Protein AF-A0AAU9WHM9-F1 (afdb_monomer_lite)

InterPro domains:
  IPR001828 Receptor, ligand binding region [PF01094] (44-103)
  IPR002455 GPCR family 3, GABA-B receptor [PTHR10519] (18-103)
  IPR028082 Periplasmic binding protein-like I [SSF53822] (23-103)

Organism: NCBI:txid46732

Structure (mmCIF, N/CA/C/O backbone):
data_AF-A0AAU9WHM9-F1
#
_entry.id   AF-A0AAU9WHM9-F1
#
loop_
_atom_site.group_PDB
_atom_site.id
_atom_site.type_symbol
_atom_site.label_atom_id
_atom_site.label_alt_id
_atom_site.label_comp_id
_atom_site.label_asym_id
_atom_site.label_entity_id
_atom_site.label_seq_id
_atom_site.pdbx_PDB_ins_code
_atom_site.Cartn_x
_atom_site.Cartn_y
_atom_site.Cartn_z
_atom_site.occupancy
_atom_site.B_iso_or_equiv
_atom_site.auth_seq_id
_atom_site.auth_comp_id
_atom_site.auth_asym_id
_atom_site.auth_atom_id
_atom_site.pdbx_PDB_model_num
ATOM 1 N N . MET A 1 1 ? -35.685 -3.435 37.838 1.00 61.53 1 MET A N 1
ATOM 2 C CA . MET A 1 1 ? -35.536 -2.252 36.955 1.00 61.53 1 MET A CA 1
ATOM 3 C C . MET A 1 1 ? -34.071 -1.845 36.782 1.00 61.53 1 MET A C 1
ATOM 5 O O . MET A 1 1 ? -33.644 -1.691 35.648 1.00 61.53 1 MET A O 1
ATOM 9 N N . GLU A 1 2 ? -33.280 -1.790 37.860 1.00 81.69 2 GLU A N 1
ATOM 10 C CA . GLU A 1 2 ? -31.811 -1.582 37.863 1.00 81.69 2 GLU A CA 1
ATOM 11 C C . GLU A 1 2 ? -31.028 -2.383 36.801 1.00 81.69 2 GLU A C 1
ATOM 13 O O . GLU A 1 2 ? -30.182 -1.841 36.092 1.00 81.69 2 GLU A O 1
ATOM 18 N N . LEU A 1 3 ? -31.323 -3.681 36.662 1.00 75.12 3 LEU A N 1
ATOM 19 C CA . LEU A 1 3 ? -30.594 -4.562 35.745 1.00 75.12 3 LEU A CA 1
ATOM 20 C C . LEU A 1 3 ? -30.873 -4.235 34.268 1.00 75.12 3 LEU A C 1
ATOM 22 O O . LEU A 1 3 ? -29.962 -4.257 33.447 1.00 75.12 3 LEU A O 1
ATOM 26 N N . VAL A 1 4 ? -32.116 -3.869 33.942 1.00 81.31 4 VAL A N 1
ATOM 27 C CA . VAL A 1 4 ? -32.532 -3.500 32.577 1.00 81.31 4 VAL A CA 1
ATOM 28 C C . VAL A 1 4 ? -31.883 -2.181 32.170 1.00 81.31 4 VAL A C 1
ATOM 30 O O . VAL A 1 4 ? -31.386 -2.059 31.054 1.00 81.31 4 VAL A O 1
ATOM 33 N N . LEU A 1 5 ? -31.812 -1.224 33.099 1.00 75.56 5 LEU A N 1
ATOM 34 C CA . LEU A 1 5 ? -31.160 0.060 32.868 1.00 75.56 5 LEU A CA 1
ATOM 35 C C . LEU A 1 5 ? -29.649 -0.113 32.645 1.00 75.56 5 LEU A C 1
ATOM 37 O O . LEU A 1 5 ? -29.109 0.455 31.702 1.00 75.56 5 LEU A O 1
ATOM 41 N N . LYS A 1 6 ? -28.977 -0.971 33.428 1.00 75.44 6 LYS A N 1
ATOM 42 C CA . LYS A 1 6 ? -27.555 -1.306 33.218 1.00 75.44 6 LYS A CA 1
ATOM 43 C C . LYS A 1 6 ? -27.300 -1.978 31.867 1.00 75.44 6 LYS A C 1
ATOM 45 O O . LYS A 1 6 ? -26.339 -1.620 31.188 1.00 75.44 6 LYS A O 1
ATOM 50 N N . VAL A 1 7 ? -28.154 -2.917 31.453 1.00 77.56 7 VAL A N 1
ATOM 51 C CA . VAL A 1 7 ? -28.046 -3.590 30.145 1.00 77.56 7 VAL A CA 1
ATOM 52 C C . VAL A 1 7 ? -28.254 -2.596 29.005 1.00 77.56 7 VAL A C 1
ATOM 54 O O . VAL A 1 7 ? -27.449 -2.562 28.077 1.00 77.56 7 VAL A O 1
ATOM 57 N N . LEU A 1 8 ? -29.273 -1.739 29.095 1.00 76.00 8 LEU A N 1
ATOM 58 C CA . LEU A 1 8 ? -29.573 -0.741 28.070 1.00 76.00 8 LEU A CA 1
ATOM 59 C C . LEU A 1 8 ? -28.446 0.293 27.936 1.00 76.00 8 LEU A C 1
ATOM 61 O O . LEU A 1 8 ? -28.015 0.586 26.823 1.00 76.00 8 LEU A O 1
ATOM 65 N N . VAL A 1 9 ? -27.906 0.777 29.058 1.00 74.50 9 VAL A N 1
ATOM 66 C CA . VAL A 1 9 ? -26.734 1.666 29.075 1.00 74.50 9 VAL A CA 1
ATOM 67 C C . VAL A 1 9 ? -25.523 0.968 28.448 1.00 74.50 9 VAL A C 1
ATOM 69 O O . VAL A 1 9 ? -24.844 1.558 27.614 1.00 74.50 9 VAL A O 1
ATOM 72 N N . CYS A 1 10 ? -25.274 -0.307 28.761 1.00 64.62 10 CYS A N 1
ATOM 73 C CA . CYS A 1 10 ? -24.156 -1.062 28.188 1.00 64.62 10 CYS A CA 1
ATOM 74 C C . CYS A 1 10 ? -24.291 -1.264 26.662 1.00 64.62 10 CYS A C 1
ATOM 76 O O . CYS A 1 10 ? -23.303 -1.148 25.934 1.00 64.62 10 CYS A O 1
ATOM 78 N N . VAL A 1 11 ? -25.508 -1.511 26.163 1.00 67.88 11 VAL A N 1
ATOM 79 C CA . VAL A 1 11 ? -25.805 -1.622 24.721 1.00 67.88 11 VAL A CA 1
ATOM 80 C C . VAL A 1 11 ? -25.578 -0.286 24.009 1.00 67.88 11 VAL A C 1
ATOM 82 O O . VAL A 1 11 ? -24.915 -0.247 22.972 1.00 67.88 11 VAL A O 1
ATOM 85 N N . MET A 1 12 ? -26.058 0.814 24.590 1.00 61.84 12 MET A N 1
ATOM 86 C CA . MET A 1 12 ? -25.904 2.160 24.030 1.00 61.84 12 MET A CA 1
ATOM 87 C C . MET A 1 12 ? -24.430 2.607 24.018 1.00 61.84 12 MET A C 1
ATOM 89 O O . MET A 1 12 ? -23.956 3.140 23.017 1.00 61.84 12 MET A O 1
ATOM 93 N N . VAL A 1 13 ? -23.664 2.316 25.080 1.00 61.81 13 VAL A N 1
ATOM 94 C CA . VAL A 1 13 ? -22.228 2.651 25.170 1.00 61.81 13 VAL A CA 1
ATOM 95 C C . VAL A 1 13 ? -21.396 1.873 24.141 1.00 61.81 13 VAL A C 1
ATOM 97 O O . VAL A 1 13 ? -20.519 2.458 23.503 1.00 61.81 13 VAL A O 1
ATOM 100 N N . LYS A 1 14 ? -21.693 0.585 23.904 1.00 58.75 14 LYS A N 1
ATOM 101 C CA . LYS A 1 14 ? -21.046 -0.197 22.829 1.00 58.75 14 LYS A CA 1
ATOM 102 C C . LYS A 1 14 ? -21.324 0.379 21.436 1.00 58.75 14 LYS A C 1
ATOM 104 O O . LYS A 1 14 ? -20.429 0.368 20.594 1.00 58.75 14 LYS A O 1
ATOM 109 N N . GLY A 1 15 ? -22.533 0.894 21.200 1.00 57.28 15 GLY A N 1
ATOM 110 C CA . GLY A 1 15 ? -22.918 1.504 19.924 1.00 57.28 15 GLY A CA 1
ATOM 111 C C . GLY A 1 15 ? -22.186 2.815 19.615 1.00 57.28 15 GLY A C 1
ATOM 112 O O . GLY A 1 15 ? -21.838 3.062 18.464 1.00 57.28 15 GLY A O 1
ATOM 113 N N . VAL A 1 16 ? -21.898 3.632 20.634 1.00 57.50 16 VAL A N 1
ATOM 114 C CA . VAL A 1 16 ? -21.294 4.971 20.469 1.00 57.50 16 VAL A CA 1
ATOM 115 C C . VAL A 1 16 ? -19.761 4.932 20.319 1.00 57.50 16 VAL A C 1
ATOM 117 O O . VAL A 1 16 ? -19.192 5.803 19.665 1.00 57.50 16 VAL A O 1
ATOM 120 N N . LEU A 1 17 ? -19.073 3.913 20.852 1.00 58.34 17 LEU A N 1
ATOM 121 C CA . LEU A 1 17 ? -17.604 3.784 20.768 1.00 58.34 17 LEU A CA 1
ATOM 122 C C . LEU A 1 17 ? -17.074 3.081 19.504 1.00 58.34 17 LEU A C 1
ATOM 124 O O . LEU A 1 17 ? -15.859 3.012 19.314 1.00 58.34 17 LEU A O 1
ATOM 128 N N . CYS A 1 18 ? -17.930 2.570 18.616 1.00 63.31 18 CYS A N 1
ATOM 129 C CA . CYS A 1 18 ? -17.495 1.769 17.465 1.00 63.31 18 CYS A CA 1
ATOM 130 C C . CYS A 1 18 ? -17.037 2.623 16.263 1.00 63.31 18 CYS A C 1
ATOM 132 O O . CYS A 1 18 ? -17.431 2.397 15.119 1.00 63.31 18 CYS A O 1
ATOM 134 N N . LYS A 1 19 ? -16.193 3.634 16.496 1.00 72.75 19 LYS A N 1
ATOM 135 C CA . LYS A 1 19 ? -15.511 4.335 15.403 1.00 72.75 19 LYS A CA 1
ATOM 136 C C . LYS A 1 19 ? -14.270 3.525 15.024 1.00 72.75 19 LYS A C 1
ATOM 138 O O . LYS A 1 19 ? -13.279 3.546 15.748 1.00 72.75 19 LYS A O 1
ATOM 143 N N . LYS A 1 20 ? -14.333 2.789 13.908 1.00 86.69 20 LYS A N 1
ATOM 144 C CA . LYS A 1 20 ? -13.198 1.992 13.412 1.00 86.69 20 LYS A CA 1
ATOM 145 C C . LYS A 1 20 ? -11.964 2.878 13.200 1.00 86.69 20 LYS A C 1
ATOM 147 O O . LYS A 1 20 ? -12.046 3.901 12.520 1.00 86.69 20 LYS A O 1
ATOM 152 N N . SER A 1 21 ? -10.824 2.471 13.755 1.00 93.94 21 SER A N 1
ATOM 153 C CA . SER A 1 21 ? -9.534 3.135 13.521 1.00 93.94 21 SER A CA 1
ATOM 154 C C . SER A 1 21 ? -8.998 2.787 12.128 1.00 93.94 21 SER A C 1
ATOM 156 O O . SER A 1 21 ? -9.207 1.676 11.642 1.00 93.94 21 SER A O 1
ATOM 158 N N . ILE A 1 22 ? -8.317 3.716 11.455 1.00 97.19 22 ILE A N 1
ATOM 159 C CA . ILE A 1 22 ? -7.800 3.468 10.103 1.00 97.19 22 ILE A CA 1
ATOM 160 C C . ILE A 1 22 ? -6.368 2.939 10.185 1.00 97.19 22 ILE A C 1
ATOM 162 O O . ILE A 1 22 ? -5.480 3.590 10.730 1.00 97.19 22 ILE A O 1
ATOM 166 N N . LEU A 1 23 ? -6.141 1.767 9.599 1.00 97.25 23 LEU A N 1
ATOM 167 C CA . LEU A 1 23 ? -4.823 1.169 9.432 1.00 97.25 23 LEU A CA 1
ATOM 168 C C . LEU A 1 23 ? -4.294 1.500 8.039 1.00 97.25 23 LEU A C 1
ATOM 170 O O . LEU A 1 23 ? -4.869 1.090 7.030 1.00 97.25 23 LEU A O 1
ATOM 174 N N . HIS A 1 24 ? -3.199 2.253 7.984 1.00 98.06 24 HIS A N 1
ATOM 175 C CA . HIS A 1 24 ? -2.609 2.711 6.732 1.00 98.06 24 HIS A CA 1
ATOM 176 C C . HIS A 1 24 ? -1.431 1.828 6.324 1.00 98.06 24 HIS A C 1
ATOM 178 O O . HIS A 1 24 ? -0.450 1.725 7.057 1.00 98.06 24 HIS A O 1
ATOM 184 N N . ILE A 1 25 ? -1.490 1.248 5.128 1.00 98.00 25 ILE A N 1
ATOM 185 C CA . ILE A 1 25 ? -0.373 0.524 4.506 1.00 98.00 25 ILE A CA 1
ATOM 186 C C . ILE A 1 25 ? 0.119 1.322 3.301 1.00 98.00 25 ILE A C 1
ATOM 188 O O . ILE A 1 25 ? -0.676 1.896 2.557 1.00 98.00 25 ILE A O 1
ATOM 192 N N . GLY A 1 26 ? 1.432 1.393 3.115 1.00 97.44 26 GLY A N 1
ATOM 193 C CA . GLY A 1 26 ? 2.033 1.904 1.890 1.00 97.44 26 GLY A CA 1
ATOM 194 C C . GLY A 1 26 ? 2.267 0.763 0.910 1.00 97.44 26 GLY A C 1
ATOM 195 O O . GLY A 1 26 ? 2.626 -0.342 1.302 1.00 97.44 26 GLY A O 1
ATOM 196 N N . GLY A 1 27 ? 2.071 1.022 -0.370 1.00 95.62 27 GLY A N 1
ATOM 197 C CA . GLY A 1 27 ? 2.306 0.046 -1.417 1.00 95.62 27 GLY A CA 1
ATOM 198 C C . GLY A 1 27 ? 2.977 0.664 -2.630 1.00 95.62 27 GLY A C 1
ATOM 199 O O . GLY A 1 27 ? 2.890 1.875 -2.872 1.00 95.62 27 GLY A O 1
ATOM 200 N N . PHE A 1 28 ? 3.627 -0.201 -3.391 1.00 95.19 28 PHE A N 1
ATOM 201 C CA . PHE A 1 28 ? 4.328 0.120 -4.623 1.00 95.19 28 PHE A CA 1
ATOM 202 C C . PHE A 1 28 ? 3.721 -0.682 -5.774 1.00 95.19 28 PHE A C 1
ATOM 204 O O . PHE A 1 28 ? 3.432 -1.865 -5.610 1.00 95.19 28 PHE A O 1
ATOM 211 N N . ILE A 1 29 ? 3.501 -0.025 -6.911 1.00 93.38 29 ILE A N 1
ATOM 212 C CA . ILE A 1 29 ? 3.036 -0.652 -8.155 1.00 93.38 29 ILE A CA 1
ATOM 213 C C . ILE A 1 29 ? 3.823 -0.080 -9.332 1.00 93.38 29 ILE A C 1
ATOM 215 O O . ILE A 1 29 ? 4.192 1.087 -9.318 1.00 93.38 29 ILE A O 1
ATOM 219 N N . GLU A 1 30 ? 4.068 -0.879 -10.359 1.00 92.25 30 GLU A N 1
ATOM 220 C CA . GLU A 1 30 ? 4.760 -0.462 -11.578 1.00 92.25 30 GLU A CA 1
ATOM 221 C C . GLU A 1 30 ? 3.733 -0.261 -12.700 1.00 92.25 30 GLU A C 1
ATOM 223 O O . GLU A 1 30 ? 3.383 -1.210 -13.395 1.00 92.25 30 GLU A O 1
ATOM 228 N N . VAL A 1 31 ? 3.207 0.955 -12.882 1.00 90.56 31 VAL A N 1
ATOM 229 C CA . VAL A 1 31 ? 2.172 1.204 -13.916 1.00 90.56 31 VAL A CA 1
ATOM 230 C C . VAL A 1 31 ? 2.709 1.911 -15.152 1.00 90.56 31 VAL A C 1
ATOM 232 O O . VAL A 1 31 ? 2.167 1.742 -16.243 1.00 90.56 31 VAL A O 1
ATOM 235 N N . ASN A 1 32 ? 3.781 2.689 -15.005 1.00 86.44 32 ASN A N 1
ATOM 236 C CA . ASN A 1 32 ? 4.427 3.385 -16.111 1.00 86.44 32 ASN A CA 1
ATOM 237 C C . ASN A 1 32 ? 5.852 2.860 -16.309 1.00 86.44 32 ASN A C 1
ATOM 239 O O . ASN A 1 32 ? 6.830 3.478 -15.890 1.00 86.44 32 ASN A O 1
ATOM 243 N N . THR A 1 33 ? 5.951 1.683 -16.921 1.00 83.94 33 THR A N 1
ATOM 244 C CA . THR A 1 33 ? 7.213 1.015 -17.232 1.00 83.94 33 THR A CA 1
ATOM 245 C C . THR A 1 33 ? 7.683 1.407 -18.631 1.00 83.94 33 THR A C 1
ATOM 247 O O . THR A 1 33 ? 7.331 0.784 -19.627 1.00 83.94 33 THR A O 1
ATOM 250 N N . THR A 1 34 ? 8.474 2.475 -18.742 1.00 75.62 34 THR A N 1
ATOM 251 C CA . THR A 1 34 ? 8.867 2.994 -20.062 1.00 75.62 34 THR A CA 1
ATOM 252 C C . THR A 1 34 ? 9.861 2.110 -20.810 1.00 75.62 34 THR A C 1
ATOM 254 O O . THR A 1 34 ? 9.863 2.183 -22.028 1.00 75.62 34 THR A O 1
ATOM 257 N N . ASN A 1 35 ? 10.679 1.283 -20.139 1.00 66.44 35 ASN A N 1
ATOM 258 C CA . ASN A 1 35 ? 11.700 0.451 -20.810 1.00 66.44 35 ASN A CA 1
ATOM 259 C C . ASN A 1 35 ? 12.083 -0.861 -20.081 1.00 66.44 35 ASN A C 1
ATOM 261 O O . ASN A 1 35 ? 13.007 -1.544 -20.523 1.00 66.44 35 ASN A O 1
ATOM 265 N N . LYS A 1 36 ? 11.458 -1.205 -18.944 1.00 74.88 36 LYS A N 1
ATOM 266 C CA . LYS A 1 36 ? 11.822 -2.374 -18.115 1.00 74.88 36 LYS A CA 1
ATOM 267 C C . LYS A 1 36 ? 10.633 -2.885 -17.304 1.00 74.88 36 LYS A C 1
ATOM 269 O O . LYS A 1 36 ? 9.840 -2.081 -16.826 1.00 74.88 36 LYS A O 1
ATOM 274 N N . GLY A 1 37 ? 10.586 -4.196 -17.078 1.00 81.88 37 GLY A N 1
ATOM 275 C CA . GLY A 1 37 ? 9.623 -4.833 -16.178 1.00 81.88 37 GLY A CA 1
ATOM 276 C C . GLY A 1 37 ? 8.221 -5.009 -16.761 1.00 81.88 37 GLY A C 1
ATOM 277 O O . GLY A 1 37 ? 7.906 -4.553 -17.860 1.00 81.88 37 GLY A O 1
ATOM 278 N N . TRP A 1 38 ? 7.379 -5.712 -16.007 1.00 85.56 38 TRP A N 1
ATOM 279 C CA . TRP A 1 38 ? 5.980 -5.938 -16.353 1.00 85.56 38 TRP A CA 1
ATOM 280 C C . TRP A 1 38 ? 5.103 -4.783 -15.861 1.00 85.56 38 TRP A C 1
ATOM 282 O O . TRP A 1 38 ? 5.356 -4.207 -14.804 1.00 85.56 38 TRP A O 1
ATOM 292 N N . ASN A 1 39 ? 4.069 -4.444 -16.632 1.00 89.25 39 ASN A N 1
ATOM 293 C CA . ASN A 1 39 ? 3.098 -3.437 -16.231 1.00 89.25 39 ASN A CA 1
ATOM 294 C C . ASN A 1 39 ? 2.063 -4.051 -15.275 1.00 89.25 39 ASN A C 1
ATOM 296 O O . ASN A 1 39 ? 1.222 -4.858 -15.675 1.00 89.25 39 ASN A O 1
ATOM 300 N N . SER A 1 40 ? 2.102 -3.606 -14.025 1.00 87.88 40 SER A N 1
ATOM 301 C CA . SER A 1 40 ? 1.288 -4.080 -12.908 1.00 87.88 40 SER A CA 1
ATOM 302 C C . SER A 1 40 ? -0.054 -3.341 -12.765 1.00 87.88 40 SER A C 1
ATOM 304 O O . SER A 1 40 ? -0.706 -3.451 -11.724 1.00 87.88 40 SER A O 1
ATOM 306 N N . ALA A 1 41 ? -0.522 -2.592 -13.776 1.00 89.38 41 ALA A N 1
ATOM 307 C CA . ALA A 1 41 ? -1.789 -1.845 -13.708 1.00 89.38 41 ALA A CA 1
ATOM 308 C C . ALA A 1 41 ? -3.005 -2.731 -13.381 1.00 89.38 41 ALA A C 1
ATOM 310 O O . ALA A 1 41 ? -3.924 -2.293 -12.688 1.00 89.38 41 ALA A O 1
ATOM 311 N N . GLY A 1 42 ? -2.986 -3.998 -13.810 1.00 90.62 42 GLY A N 1
ATOM 312 C CA . GLY A 1 42 ? -4.023 -4.982 -13.484 1.00 90.62 42 GLY A CA 1
ATOM 313 C C . GLY A 1 42 ? -4.019 -5.460 -12.025 1.00 90.62 42 GLY A C 1
ATOM 314 O O . GLY A 1 42 ? -5.014 -6.012 -11.563 1.00 90.62 42 GLY A O 1
ATOM 315 N N . ILE A 1 43 ? -2.945 -5.224 -11.266 1.00 90.00 43 ILE A N 1
ATOM 316 C CA . ILE A 1 43 ? -2.841 -5.654 -9.865 1.00 90.00 43 ILE A CA 1
ATOM 317 C C . ILE A 1 43 ? -3.614 -4.708 -8.936 1.00 90.00 43 ILE A C 1
ATOM 319 O O . ILE A 1 43 ? -4.271 -5.158 -7.998 1.00 90.00 43 ILE A O 1
ATOM 323 N N . GLN A 1 44 ? -3.599 -3.399 -9.201 1.00 90.38 44 GLN A N 1
ATOM 324 C CA . GLN A 1 44 ? -4.298 -2.413 -8.369 1.00 90.38 44 GLN A CA 1
ATOM 325 C C . GLN A 1 44 ? -5.793 -2.739 -8.135 1.00 90.38 44 GLN A C 1
ATOM 327 O O . GLN A 1 44 ? -6.228 -2.689 -6.979 1.00 90.38 44 GLN A O 1
ATOM 332 N N . PRO A 1 45 ? -6.605 -3.108 -9.150 1.00 93.81 45 PRO A N 1
ATOM 333 C CA . PRO A 1 45 ? -7.993 -3.502 -8.913 1.00 93.81 45 PRO A CA 1
ATOM 334 C C . PRO A 1 45 ? -8.117 -4.794 -8.094 1.00 93.81 45 PRO A C 1
ATOM 336 O O . PRO A 1 45 ? -9.008 -4.876 -7.248 1.00 93.81 45 PRO A O 1
ATOM 339 N N . ALA A 1 46 ? -7.217 -5.768 -8.275 1.00 94.56 46 ALA A N 1
ATOM 340 C CA . ALA A 1 46 ? -7.208 -6.996 -7.479 1.00 94.56 46 ALA A CA 1
ATOM 341 C C . ALA A 1 46 ? -6.954 -6.700 -5.992 1.00 94.56 46 ALA A C 1
ATOM 343 O O . ALA A 1 46 ? -7.664 -7.207 -5.122 1.00 94.56 46 ALA A O 1
ATOM 344 N N . ILE A 1 47 ? -6.011 -5.805 -5.686 1.00 94.00 47 ILE A N 1
ATOM 345 C CA . ILE A 1 47 ? -5.752 -5.409 -4.299 1.00 94.00 47 ILE A CA 1
ATOM 346 C C . ILE A 1 47 ? -6.924 -4.604 -3.727 1.00 94.00 47 ILE A C 1
ATOM 348 O O . ILE A 1 47 ? -7.334 -4.839 -2.591 1.00 94.00 47 ILE A O 1
ATOM 352 N N . ASN A 1 48 ? -7.525 -3.701 -4.507 1.00 94.81 48 ASN A N 1
ATOM 353 C CA . ASN A 1 48 ? -8.718 -2.968 -4.072 1.00 94.81 48 ASN A CA 1
ATOM 354 C C . ASN A 1 48 ? -9.886 -3.913 -3.736 1.00 94.81 48 ASN A C 1
ATOM 356 O O . ASN A 1 48 ? -10.636 -3.652 -2.792 1.00 94.81 48 ASN A O 1
ATOM 360 N N . LEU A 1 49 ? -10.041 -5.012 -4.483 1.00 98.00 49 LEU A N 1
ATOM 361 C CA . LEU A 1 49 ? -11.017 -6.055 -4.176 1.00 98.00 49 LEU A CA 1
ATOM 362 C C . LEU A 1 49 ? -10.674 -6.776 -2.865 1.00 98.00 49 LEU A C 1
ATOM 364 O O . LEU A 1 49 ? -11.549 -6.910 -2.010 1.00 98.00 49 LEU A O 1
ATOM 368 N N . ALA A 1 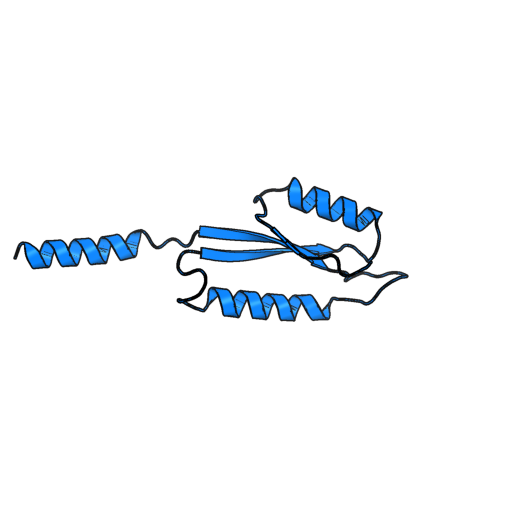50 ? -9.414 -7.169 -2.667 1.00 97.31 50 ALA A N 1
ATOM 369 C CA . ALA A 1 50 ? -8.969 -7.823 -1.436 1.00 97.31 50 ALA A CA 1
ATOM 370 C C . ALA A 1 50 ? -9.182 -6.934 -0.194 1.00 97.31 50 ALA A C 1
ATOM 372 O O . ALA A 1 50 ? -9.758 -7.376 0.798 1.00 97.31 50 ALA A O 1
ATOM 373 N N . VAL A 1 51 ? -8.808 -5.650 -0.262 1.00 97.50 51 VAL A N 1
ATOM 374 C CA . VAL A 1 51 ? -9.036 -4.677 0.825 1.00 97.50 51 VAL A CA 1
ATOM 375 C C . VAL A 1 51 ? -10.524 -4.540 1.140 1.00 97.50 51 VAL A C 1
ATOM 377 O O . VAL A 1 51 ? -10.911 -4.499 2.307 1.00 97.50 51 VAL A O 1
ATOM 380 N N . ARG A 1 52 ? -11.378 -4.512 0.110 1.00 98.06 52 ARG A N 1
ATOM 381 C CA . ARG A 1 52 ? -12.833 -4.468 0.290 1.00 98.06 52 ARG A CA 1
ATOM 382 C C . ARG A 1 52 ? -13.351 -5.714 1.006 1.00 98.06 52 ARG A C 1
ATOM 384 O O . ARG A 1 52 ? -14.158 -5.585 1.918 1.00 98.06 52 ARG A O 1
ATOM 391 N N . GLN A 1 53 ? -12.882 -6.900 0.621 1.00 98.38 53 GLN A N 1
ATOM 392 C CA . GLN A 1 53 ? -13.268 -8.153 1.272 1.00 98.38 53 GLN A CA 1
ATOM 393 C C . GLN A 1 53 ? -12.844 -8.190 2.745 1.00 98.38 53 GLN A C 1
ATOM 395 O O . GLN A 1 53 ? -13.643 -8.592 3.586 1.00 98.38 53 GLN A O 1
ATOM 400 N N . ILE A 1 54 ? -11.632 -7.723 3.065 1.00 97.62 54 ILE A N 1
ATOM 401 C CA . ILE A 1 54 ? -11.143 -7.614 4.449 1.00 97.62 54 ILE A CA 1
ATOM 402 C C . ILE A 1 54 ? -12.035 -6.659 5.249 1.00 97.62 54 ILE A C 1
ATOM 404 O O . ILE A 1 54 ? -12.556 -7.041 6.290 1.00 97.62 54 ILE A O 1
ATOM 408 N N . ASN A 1 55 ? -12.268 -5.445 4.749 1.00 97.19 55 ASN A N 1
ATOM 409 C CA . ASN A 1 55 ? -13.038 -4.429 5.473 1.00 97.19 55 ASN A CA 1
ATOM 410 C C . ASN A 1 55 ? -14.519 -4.793 5.675 1.00 97.19 55 ASN A C 1
ATOM 412 O O . ASN A 1 55 ? -15.142 -4.298 6.619 1.00 97.19 55 ASN A O 1
ATOM 416 N N . ASN A 1 56 ? -15.078 -5.640 4.804 1.00 97.19 56 ASN A N 1
ATOM 417 C CA . ASN A 1 56 ? -16.464 -6.109 4.883 1.00 97.19 56 ASN A CA 1
ATOM 418 C C . ASN A 1 56 ? -16.661 -7.279 5.855 1.00 97.19 56 ASN A C 1
ATOM 420 O O . ASN A 1 56 ? -17.799 -7.609 6.186 1.00 97.19 56 ASN A O 1
ATOM 424 N N . ARG A 1 57 ? -15.581 -7.920 6.306 1.00 97.25 57 ARG A N 1
ATOM 425 C CA . ARG A 1 57 ? -15.645 -9.018 7.268 1.00 97.25 57 ARG A CA 1
ATOM 426 C C . ARG A 1 57 ? -15.637 -8.478 8.693 1.00 97.25 57 ARG A C 1
ATOM 428 O O . ARG A 1 57 ? -14.841 -7.613 9.038 1.00 97.25 57 ARG A O 1
ATOM 435 N N . SER A 1 58 ? -16.533 -8.987 9.536 1.00 93.81 58 SER A N 1
ATOM 436 C CA . SER A 1 58 ? -16.602 -8.615 10.957 1.00 93.81 58 SER A CA 1
ATOM 437 C C . SER A 1 58 ? -15.614 -9.389 11.827 1.00 93.81 58 SER A C 1
ATOM 439 O O . SER A 1 58 ? -15.374 -9.002 12.964 1.00 93.81 58 SER A O 1
ATOM 441 N N . ASP A 1 59 ? -15.063 -10.489 11.318 1.00 96.44 59 ASP A N 1
ATOM 442 C CA . ASP A 1 59 ? -14.120 -11.356 12.025 1.00 96.44 59 ASP A CA 1
ATOM 443 C C . ASP A 1 59 ? -12.648 -11.008 11.742 1.00 96.44 59 ASP A C 1
ATOM 445 O O . ASP A 1 59 ? -11.761 -11.392 12.501 1.00 96.44 59 ASP A O 1
ATOM 449 N N . ILE A 1 60 ? -12.385 -10.223 10.694 1.00 96.31 60 ILE A N 1
ATOM 450 C CA . ILE A 1 60 ? -11.056 -9.709 10.355 1.00 96.31 60 ILE A CA 1
ATOM 451 C C . ILE A 1 60 ? -11.015 -8.220 10.678 1.00 96.31 60 ILE A C 1
ATOM 453 O O . ILE A 1 60 ? -11.820 -7.452 10.164 1.00 96.31 60 ILE A O 1
ATOM 457 N N . LEU A 1 61 ? -10.048 -7.803 11.504 1.00 94.81 61 LEU A N 1
ATOM 458 C CA . LEU A 1 61 ? -9.852 -6.396 11.877 1.00 94.81 61 LEU A CA 1
ATOM 459 C C . LEU A 1 61 ? -11.160 -5.713 12.361 1.00 94.81 61 LEU A C 1
ATOM 461 O O . LEU A 1 61 ? -11.497 -4.630 11.885 1.00 94.81 61 LEU A O 1
ATOM 465 N N . PRO A 1 62 ? -11.897 -6.295 13.332 1.00 92.31 62 PRO A N 1
ATOM 466 C CA . PRO A 1 62 ? -13.270 -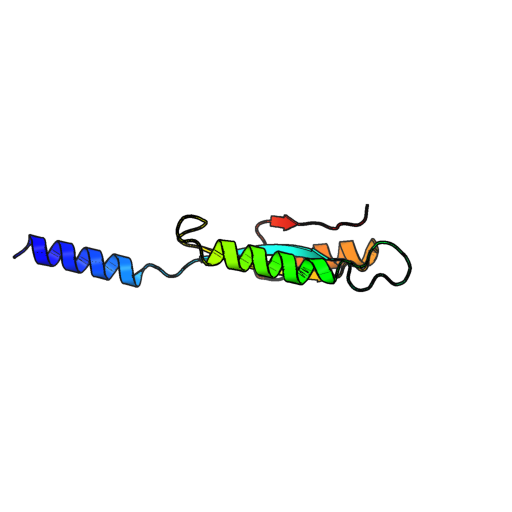5.890 13.678 1.00 92.31 62 PRO A CA 1
ATOM 467 C C . PRO A 1 62 ? -13.429 -4.394 13.983 1.00 92.31 62 PRO A C 1
ATOM 469 O O . PRO A 1 62 ? -14.423 -3.777 13.603 1.00 92.31 62 PRO A O 1
ATOM 472 N N . ASN A 1 63 ? -12.421 -3.797 14.622 1.00 93.88 63 ASN A N 1
ATOM 473 C CA . ASN A 1 63 ? -12.416 -2.395 15.046 1.00 93.88 63 ASN A CA 1
ATOM 474 C C . ASN A 1 63 ? -11.538 -1.496 14.162 1.00 93.88 63 ASN A C 1
ATOM 476 O O . ASN A 1 63 ? -11.179 -0.391 14.571 1.00 93.88 63 ASN A O 1
ATOM 480 N N . HIS A 1 64 ? -11.166 -1.965 12.970 1.00 96.06 64 HIS A N 1
ATOM 481 C CA . HIS A 1 64 ? -10.281 -1.240 12.072 1.00 96.06 64 HIS A CA 1
ATOM 482 C C . HIS A 1 64 ? -10.780 -1.242 10.626 1.00 96.06 64 HIS A C 1
ATOM 484 O O . HIS A 1 64 ? -11.483 -2.146 10.181 1.00 96.06 64 HIS A O 1
ATOM 490 N N . THR A 1 65 ? -10.384 -0.209 9.891 1.00 96.75 65 THR A N 1
ATOM 491 C CA . THR A 1 65 ? -10.556 -0.108 8.444 1.00 96.75 65 THR A CA 1
ATOM 492 C C . THR A 1 65 ? -9.177 -0.061 7.811 1.00 96.75 65 THR A C 1
ATOM 494 O O . THR A 1 65 ? -8.375 0.819 8.116 1.00 96.75 65 THR A O 1
ATOM 497 N N . LEU A 1 66 ? -8.895 -0.999 6.920 1.00 97.50 66 LEU A N 1
ATOM 498 C CA . LEU A 1 66 ? -7.656 -1.044 6.164 1.00 97.50 66 LEU A CA 1
ATOM 499 C C . LEU A 1 66 ? -7.716 -0.078 4.976 1.00 97.50 66 LEU A C 1
ATOM 501 O O . LEU A 1 66 ? -8.675 -0.098 4.202 1.00 97.50 66 LEU A O 1
ATOM 505 N N . LEU A 1 67 ? -6.671 0.731 4.804 1.00 97.44 67 LEU A N 1
ATOM 506 C CA . LEU A 1 67 ? -6.498 1.622 3.660 1.00 97.44 67 LEU A CA 1
ATOM 507 C C . LEU A 1 67 ? -5.070 1.519 3.126 1.00 97.44 67 LEU A C 1
ATOM 509 O O . LEU A 1 67 ? -4.107 1.636 3.885 1.00 97.44 67 LEU A O 1
ATOM 513 N N . ILE A 1 68 ? -4.933 1.344 1.811 1.00 96.75 68 ILE A N 1
ATOM 514 C CA . ILE A 1 68 ? -3.629 1.234 1.152 1.00 96.75 68 ILE A CA 1
ATOM 515 C C . ILE A 1 68 ? -3.360 2.463 0.283 1.00 96.75 68 ILE A C 1
ATOM 517 O O . ILE A 1 68 ? -4.222 2.904 -0.475 1.00 96.75 68 ILE A O 1
ATOM 521 N N . HIS A 1 69 ? -2.149 3.007 0.399 1.00 95.81 69 HIS A N 1
ATOM 522 C CA . HIS A 1 69 ? -1.655 4.147 -0.371 1.00 95.81 69 HIS A CA 1
ATOM 523 C C . HIS A 1 69 ? -0.661 3.669 -1.423 1.00 95.81 69 HIS A C 1
ATOM 525 O O . HIS A 1 69 ? 0.403 3.174 -1.062 1.00 95.81 69 HIS A O 1
ATOM 531 N N . TRP A 1 70 ? -0.953 3.867 -2.705 1.00 93.38 70 TRP A 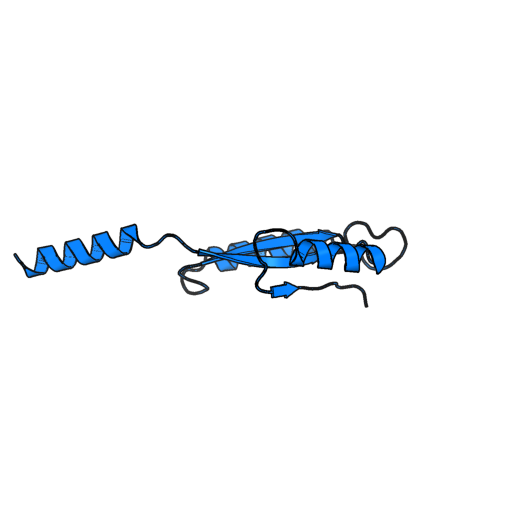N 1
ATOM 532 C CA . TRP A 1 70 ? -0.092 3.408 -3.801 1.00 93.38 70 TRP A CA 1
ATOM 533 C C . TRP A 1 70 ? 0.870 4.489 -4.291 1.00 93.38 70 TRP A C 1
ATOM 535 O O . TRP A 1 70 ? 0.519 5.671 -4.355 1.00 93.38 70 TRP A O 1
ATOM 545 N N . ARG A 1 71 ? 2.080 4.080 -4.677 1.00 95.06 71 ARG A N 1
ATOM 546 C CA . ARG A 1 71 ? 3.045 4.908 -5.410 1.00 95.06 71 ARG A CA 1
ATOM 547 C C . ARG A 1 71 ? 3.570 4.140 -6.615 1.00 95.06 71 ARG A C 1
ATOM 549 O O . ARG A 1 71 ? 3.911 2.967 -6.491 1.00 95.06 71 ARG A O 1
ATOM 556 N N . ASP A 1 72 ? 3.641 4.826 -7.751 1.00 94.25 72 ASP A N 1
ATOM 557 C CA . ASP A 1 72 ? 4.207 4.276 -8.979 1.00 94.25 72 ASP A CA 1
ATOM 558 C C . ASP A 1 72 ? 5.738 4.301 -8.920 1.00 94.25 72 ASP A C 1
ATOM 560 O O . ASP A 1 72 ? 6.338 5.376 -8.823 1.00 94.25 72 ASP A O 1
ATOM 564 N N . THR A 1 73 ? 6.366 3.129 -8.961 1.00 94.00 73 THR A N 1
ATOM 565 C CA . THR A 1 73 ? 7.832 2.990 -8.953 1.00 94.00 73 THR A CA 1
ATOM 566 C C . THR A 1 73 ? 8.426 3.001 -10.353 1.00 94.00 73 THR A C 1
ATOM 568 O O . THR A 1 73 ? 9.643 3.125 -10.487 1.00 94.00 73 THR A O 1
ATOM 571 N N . LYS A 1 74 ? 7.595 2.892 -11.400 1.00 93.38 74 LYS A N 1
ATOM 572 C CA . LYS A 1 74 ? 8.015 2.910 -12.812 1.00 93.38 74 LYS A CA 1
ATOM 573 C C . LYS A 1 74 ? 9.074 1.866 -13.184 1.00 93.38 74 LYS A C 1
ATOM 575 O O . LYS A 1 74 ? 9.760 2.030 -14.189 1.00 93.38 74 LYS A O 1
ATOM 580 N N . CYS A 1 75 ? 9.245 0.828 -12.358 1.00 92.50 75 CYS A N 1
ATOM 581 C CA . CYS A 1 75 ? 10.362 -0.118 -12.444 1.00 92.50 75 CYS A CA 1
ATOM 582 C C . CYS A 1 75 ? 11.732 0.593 -12.581 1.00 92.50 75 CYS A C 1
ATOM 584 O O . CYS A 1 75 ? 12.566 0.241 -13.416 1.00 92.50 75 CYS A O 1
ATOM 586 N N . SER A 1 76 ? 11.934 1.663 -11.802 1.00 92.38 76 SER A N 1
ATOM 587 C CA . SER A 1 76 ? 13.153 2.476 -11.801 1.00 92.38 76 SER A CA 1
ATOM 588 C C . SER A 1 76 ? 13.609 2.763 -10.376 1.00 92.38 76 SER A C 1
ATOM 590 O O . SER A 1 76 ? 12.842 3.301 -9.578 1.00 92.38 76 SER A O 1
ATOM 592 N N . ASP A 1 77 ? 14.882 2.500 -10.084 1.00 92.38 77 ASP A N 1
ATOM 593 C CA . ASP A 1 77 ? 15.477 2.660 -8.750 1.00 92.38 77 ASP A CA 1
ATOM 594 C C . ASP A 1 77 ? 15.273 4.072 -8.189 1.00 92.38 77 ASP A C 1
ATOM 596 O O . ASP A 1 77 ? 14.839 4.253 -7.052 1.00 92.38 77 ASP A O 1
ATOM 600 N N . SER A 1 78 ? 15.505 5.103 -9.008 1.00 93.88 78 SER A N 1
ATOM 601 C CA . SER A 1 78 ? 15.337 6.499 -8.589 1.00 93.88 78 SER A CA 1
ATOM 602 C C . SER A 1 78 ? 13.883 6.832 -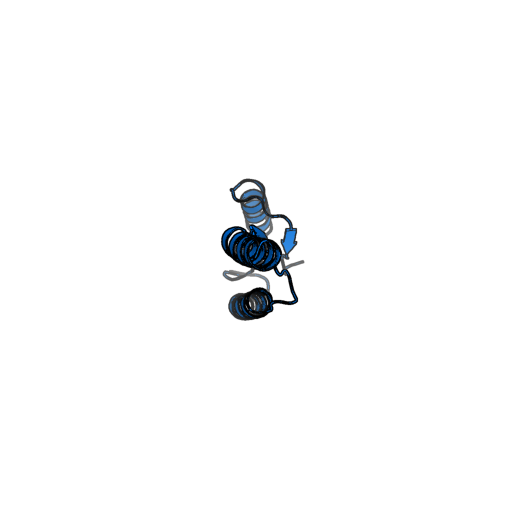8.241 1.00 93.88 78 SER A C 1
ATOM 604 O O . SER A 1 78 ? 13.619 7.544 -7.269 1.00 93.88 78 SER A O 1
ATOM 606 N N . TYR A 1 79 ? 12.925 6.307 -9.010 1.00 94.81 79 TYR A N 1
ATOM 607 C CA . TYR A 1 79 ? 11.503 6.484 -8.717 1.00 94.81 79 TYR A CA 1
ATOM 608 C C . TYR A 1 79 ? 11.063 5.653 -7.509 1.00 94.81 79 TYR A C 1
ATOM 610 O O . TYR A 1 79 ? 10.274 6.150 -6.707 1.00 94.81 79 TYR A O 1
ATOM 618 N N . ALA A 1 80 ? 11.607 4.448 -7.326 1.00 94.38 80 ALA A N 1
ATOM 619 C CA . ALA A 1 80 ? 11.341 3.594 -6.173 1.00 94.38 80 ALA A CA 1
ATOM 620 C C . ALA A 1 80 ? 11.821 4.237 -4.864 1.00 94.38 80 ALA A C 1
ATOM 622 O O . ALA A 1 80 ? 11.047 4.338 -3.912 1.00 94.38 80 ALA A O 1
ATOM 623 N N . ILE A 1 81 ? 13.045 4.775 -4.829 1.00 96.31 81 ILE A N 1
ATOM 624 C CA . ILE A 1 81 ? 13.567 5.494 -3.657 1.00 96.31 81 ILE A CA 1
ATOM 625 C C . ILE A 1 81 ? 12.736 6.746 -3.363 1.00 96.31 81 ILE A C 1
ATOM 627 O O . ILE A 1 81 ? 12.364 6.989 -2.212 1.00 96.31 81 ILE A O 1
ATOM 631 N N . LYS A 1 82 ? 12.365 7.522 -4.390 1.00 97.06 82 LYS A N 1
ATOM 632 C CA . LYS A 1 82 ? 11.462 8.668 -4.214 1.00 97.06 82 LYS A CA 1
ATOM 633 C C . LYS A 1 82 ? 10.116 8.233 -3.629 1.00 97.06 82 LYS A C 1
ATOM 635 O O . LYS A 1 82 ? 9.645 8.843 -2.671 1.00 97.06 82 LYS A O 1
ATOM 640 N N . ALA A 1 83 ? 9.506 7.188 -4.184 1.00 96.50 83 ALA A N 1
ATOM 641 C CA . ALA A 1 83 ? 8.239 6.643 -3.715 1.00 96.50 83 ALA A CA 1
ATOM 642 C C . ALA A 1 83 ? 8.331 6.179 -2.254 1.00 96.50 83 ALA A C 1
ATOM 644 O O . ALA A 1 83 ? 7.441 6.489 -1.463 1.00 96.50 83 ALA A O 1
ATOM 645 N N . LEU A 1 84 ? 9.416 5.499 -1.875 1.00 97.12 84 LEU A N 1
ATOM 646 C CA . LEU A 1 84 ? 9.676 5.066 -0.503 1.00 97.12 84 LEU A CA 1
ATOM 647 C C . LEU A 1 84 ? 9.748 6.258 0.457 1.00 97.12 84 LEU A C 1
ATOM 649 O O . LEU A 1 84 ? 9.032 6.287 1.458 1.00 97.12 84 LEU A O 1
ATOM 653 N N . ILE A 1 85 ? 10.544 7.277 0.126 1.00 97.62 85 ILE A N 1
ATOM 654 C CA . ILE A 1 85 ? 10.654 8.497 0.939 1.00 97.62 85 ILE A CA 1
ATOM 655 C C . ILE A 1 85 ? 9.288 9.185 1.069 1.00 97.62 85 ILE A C 1
ATOM 657 O O . ILE A 1 85 ? 8.927 9.656 2.149 1.00 97.62 85 ILE A O 1
ATOM 661 N N . GLU A 1 86 ? 8.491 9.231 -0.001 1.00 97.06 86 GLU A N 1
ATOM 662 C CA . GLU A 1 86 ? 7.135 9.784 0.051 1.00 97.06 86 GLU A CA 1
ATOM 663 C C . GLU A 1 86 ? 6.203 8.981 0.968 1.00 97.06 86 GLU A C 1
ATOM 665 O O . GLU A 1 86 ? 5.415 9.591 1.695 1.00 97.06 86 GLU A O 1
ATOM 670 N N . GLN A 1 87 ? 6.290 7.647 0.968 1.00 97.56 87 GLN A N 1
ATOM 671 C CA . GLN A 1 87 ? 5.498 6.802 1.867 1.00 97.56 87 GLN A CA 1
ATOM 672 C C . GLN A 1 87 ? 5.866 7.040 3.332 1.00 97.56 87 GLN A C 1
ATOM 674 O O . GLN A 1 87 ? 4.963 7.206 4.155 1.00 97.56 87 GLN A O 1
ATOM 679 N N . LEU A 1 88 ? 7.165 7.115 3.634 1.00 97.12 88 LEU A N 1
ATOM 680 C CA . LEU A 1 88 ? 7.685 7.293 4.991 1.00 97.12 88 LEU A CA 1
ATOM 681 C C . LEU A 1 88 ? 7.418 8.695 5.547 1.00 97.12 88 LEU A C 1
ATOM 683 O O . LEU A 1 88 ? 7.048 8.844 6.707 1.00 97.12 88 LEU A O 1
ATOM 687 N N . ARG A 1 89 ? 7.608 9.735 4.727 1.00 97.19 89 ARG A N 1
ATOM 688 C CA . ARG A 1 89 ? 7.602 11.124 5.204 1.00 97.19 89 ARG A CA 1
ATOM 689 C C . ARG A 1 89 ? 6.216 11.757 5.227 1.00 97.19 89 ARG A C 1
ATOM 691 O O . ARG A 1 89 ? 5.976 12.671 6.011 1.00 97.19 89 ARG A O 1
ATOM 698 N N . ARG A 1 90 ? 5.317 11.361 4.321 1.00 95.75 90 ARG A N 1
ATOM 699 C CA . ARG A 1 90 ? 4.004 12.014 4.210 1.00 95.75 90 ARG A CA 1
ATOM 700 C C . ARG A 1 90 ? 3.025 11.407 5.211 1.00 95.75 90 ARG A C 1
ATOM 702 O O . ARG A 1 90 ? 2.956 10.183 5.283 1.00 95.75 90 ARG A O 1
ATOM 709 N N . PRO A 1 91 ? 2.209 12.207 5.912 1.00 95.50 91 PRO A N 1
ATOM 710 C CA . PRO A 1 91 ? 1.090 11.666 6.669 1.00 95.50 91 PRO A CA 1
ATOM 711 C C . PRO A 1 91 ? 0.060 11.003 5.727 1.00 95.50 91 PRO A C 1
ATOM 713 O O . PRO A 1 91 ? 0.004 11.344 4.540 1.00 95.50 91 PRO A O 1
ATOM 716 N N . PRO A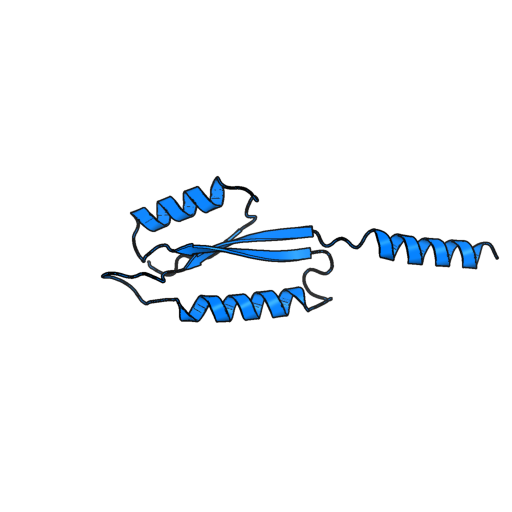 1 92 ? -0.757 10.058 6.226 1.00 96.38 92 PRO A N 1
ATOM 717 C CA . PRO A 1 92 ? -0.653 9.422 7.547 1.00 96.38 92 PRO A CA 1
ATOM 718 C C . PRO A 1 92 ? 0.578 8.503 7.636 1.00 96.38 92 PRO A C 1
ATOM 720 O O . PRO A 1 92 ? 1.140 8.149 6.601 1.00 96.38 92 PRO A O 1
ATOM 723 N N . THR A 1 93 ? 1.003 8.113 8.841 1.00 96.19 93 THR A N 1
ATOM 724 C CA . THR A 1 93 ? 2.092 7.135 9.028 1.00 96.19 93 THR A CA 1
ATOM 725 C C . THR A 1 93 ? 1.631 5.753 8.575 1.00 96.19 93 THR A C 1
ATOM 727 O O . THR A 1 93 ? 0.554 5.300 8.960 1.00 96.19 93 THR A O 1
ATOM 730 N N . LYS A 1 94 ? 2.432 5.088 7.738 1.00 97.69 94 LYS A N 1
ATOM 731 C CA . LYS A 1 94 ? 2.122 3.752 7.212 1.00 97.69 94 LYS A CA 1
ATOM 732 C C . LYS A 1 94 ? 2.730 2.736 8.165 1.00 97.69 94 LYS A C 1
ATOM 734 O O . LYS A 1 94 ? 3.913 2.828 8.472 1.00 97.69 94 LYS A O 1
ATOM 739 N N . MET A 1 95 ? 1.932 1.777 8.618 1.00 96.88 95 MET A N 1
ATOM 740 C CA . MET A 1 95 ? 2.386 0.740 9.549 1.00 96.88 95 MET A CA 1
ATOM 741 C C . MET A 1 95 ? 3.216 -0.353 8.864 1.00 96.88 95 MET A C 1
ATOM 743 O O . MET A 1 95 ? 3.973 -1.057 9.520 1.00 96.88 95 MET A O 1
ATOM 747 N N . ALA A 1 96 ? 3.054 -0.503 7.550 1.00 96.69 96 ALA A N 1
ATOM 748 C CA . ALA A 1 96 ? 3.759 -1.481 6.735 1.00 96.69 96 ALA A CA 1
ATOM 749 C C . ALA A 1 96 ? 3.910 -0.968 5.300 1.00 96.69 96 ALA A C 1
ATOM 751 O O . ALA A 1 96 ? 3.157 -0.088 4.864 1.00 96.69 96 ALA A O 1
ATOM 752 N N . LEU A 1 97 ? 4.864 -1.552 4.576 1.00 96.62 97 LEU A N 1
ATOM 753 C CA . LEU A 1 97 ? 5.105 -1.323 3.155 1.00 96.62 97 LEU A CA 1
ATOM 754 C C . LEU A 1 97 ? 5.010 -2.653 2.392 1.00 96.62 97 LEU A C 1
ATOM 756 O O . LEU A 1 97 ? 5.453 -3.677 2.905 1.00 96.62 97 LEU A O 1
ATOM 760 N N . ILE A 1 98 ? 4.437 -2.637 1.187 1.00 94.69 98 ILE A N 1
ATOM 761 C CA . ILE A 1 98 ? 4.289 -3.813 0.310 1.00 94.69 98 ILE A CA 1
ATOM 762 C C . ILE A 1 98 ? 4.911 -3.521 -1.063 1.00 94.69 98 ILE A C 1
ATOM 764 O O . ILE A 1 98 ? 4.587 -2.500 -1.674 1.00 94.69 98 ILE A O 1
ATOM 768 N N . GLY A 1 99 ? 5.746 -4.440 -1.561 1.00 91.38 99 GLY A N 1
ATOM 769 C CA . GLY A 1 99 ? 6.476 -4.315 -2.831 1.00 91.38 99 GLY A CA 1
ATOM 770 C C . GLY A 1 99 ? 7.853 -3.64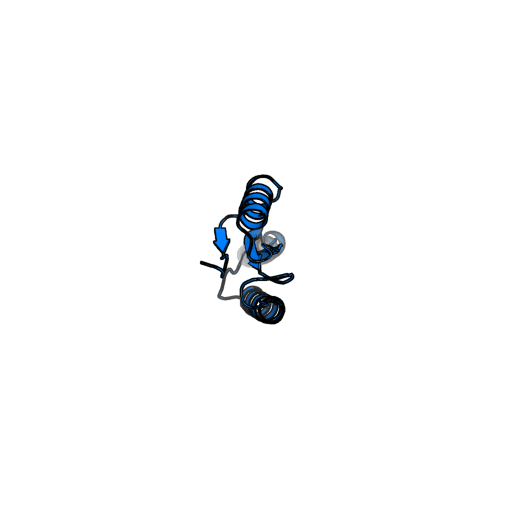3 -2.675 1.00 91.38 99 GLY A C 1
ATOM 771 O O . GLY A 1 99 ? 8.320 -3.500 -1.541 1.00 91.38 99 GLY A O 1
ATOM 772 N N . PRO A 1 100 ? 8.487 -3.178 -3.773 1.00 91.75 100 PRO A N 1
ATOM 773 C CA . PRO A 1 100 ? 8.038 -3.256 -5.174 1.00 91.75 100 PRO A CA 1
ATOM 774 C C . PRO A 1 100 ? 8.138 -4.670 -5.774 1.00 91.75 100 PRO A C 1
ATOM 776 O O . PRO A 1 100 ? 8.585 -5.597 -5.104 1.00 91.75 100 PRO A O 1
ATOM 779 N N . GLY A 1 101 ? 7.671 -4.836 -7.015 1.00 87.12 101 GLY A N 1
ATOM 780 C CA . GLY A 1 101 ? 7.717 -6.105 -7.751 1.00 87.12 101 GLY A CA 1
ATOM 781 C C . GLY A 1 101 ? 8.957 -6.287 -8.635 1.00 87.12 101 GLY A C 1
ATOM 782 O O . GLY A 1 101 ? 9.348 -7.421 -8.899 1.00 87.12 101 GLY A O 1
ATOM 783 N N . CYS A 1 102 ? 9.584 -5.197 -9.090 1.00 84.94 102 CYS A N 1
ATOM 784 C CA . CYS A 1 102 ? 10.847 -5.269 -9.835 1.00 84.94 102 CYS A CA 1
ATOM 785 C C . CYS A 1 102 ? 12.029 -5.562 -8.892 1.00 84.94 102 CYS A C 1
ATOM 787 O O . CYS A 1 102 ? 12.166 -4.892 -7.867 1.00 84.94 102 CYS A O 1
ATOM 789 N N . SER A 1 103 ? 12.852 -6.555 -9.257 1.00 75.56 103 SER A N 1
ATOM 790 C CA . SER A 1 103 ? 14.096 -6.950 -8.571 1.00 75.56 103 SER A CA 1
ATOM 791 C C . SER A 1 103 ? 15.288 -6.094 -8.967 1.00 75.56 103 SER A C 1
ATOM 793 O O . SER A 1 103 ? 15.401 -5.845 -10.192 1.00 75.56 103 SER A O 1
#

Radius of gyration: 20.0 Å; chains: 1; bounding box: 51×23×59 Å

pLDDT: mean 88.69, std 11.49, range [57.28, 98.38]

Foldseek 3Di:
DVVVVVVVVVVVVVVVPLQAAEAEAEEEAAQQQPDDDDHRPVVVVVVVVVLVVQQPDCVHSVRHRYDYDYAHQSLDPVSVVVSVCCQPPDPDNHPYYYDDPRD

Secondary structure (DSSP, 8-state):
-HHHHHHHHHHHHHHHS--PEEEEEEEEE----SSSS---TTHHHHHHHHHHHHHH-SSSSTTEEEEEEEEE-TT-HHHHHHHHHHHHHSSSPPSEEE-----

Sequence (103 aa):
MELVLKVLVCVMVKGVLCKKSILHIGGFIEVNTTNKGWNSAGIQPAINLAVRQINNRSDILPNHTLLIHWRDTKCSDSYAIKALIEQLRRPPTKMALIGPGCS